Protein AF-A0A257NFG2-F1 (afdb_monomer_lite)

Radius of gyration: 17.63 Å; chains: 1; bounding box: 38×47×47 Å

Sequence (134 aa):
TTEEIYYKSTVRVNNTDVNILETRLPGTQVIVWLVDYPEFFDFPGNPYVDEQGNAWANTAERFALFCRIAVEVAMNRSYLEWTPDIIHCNDWQSGLVPALLSLEASRPATVFTIHNMAYQGIFPPDLCTGNTNS

Secondary structure (DSSP, 8-state):
-----EEEEEEEETTEEEEEEEEE-TTS--EEEEEE-HHHH-SSB-SSBBTTSPBPTTHHHHHHHHHHHHHHHHTT-SSS----SEEEEETGGGTHHHHHHTTSSS--EEEEE-S-TT------GGGTS-----

Foldseek 3Di:
DPWDKAWDFWDADPNDTWTWIWTADPPDRDIDIDTDDCVQVVADDDLAAHPVRHGDPCNVVSLVVVLVVVLCVQVVVGVPPDHDLEDEAEAPSNVCNVVVQVPPPDGHHYHYDYPDPPCPVDDDCVVVDPDDDD

pLDDT: mean 84.9, std 15.77, range [42.88, 97.25]

Structure (mmCIF, N/CA/C/O backbone):
data_AF-A0A257NFG2-F1
#
_entry.id   AF-A0A257NFG2-F1
#
loop_
_atom_site.group_PDB
_atom_site.id
_atom_site.type_symbol
_atom_site.label_atom_id
_atom_site.label_alt_id
_atom_site.label_comp_id
_atom_site.label_asym_id
_atom_site.label_entity_id
_atom_site.label_seq_id
_atom_site.pdbx_PDB_ins_code
_atom_site.Cartn_x
_atom_site.Cartn_y
_atom_site.Cartn_z
_atom_site.occupancy
_atom_site.B_iso_or_equiv
_atom_site.auth_seq_id
_atom_site.auth_comp_id
_atom_site.auth_asym_id
_atom_site.auth_atom_id
_atom_site.pdbx_PDB_model_num
ATOM 1 N N . THR A 1 1 ? -3.016 24.397 3.404 1.00 46.78 1 THR A N 1
ATOM 2 C CA . THR A 1 1 ? -2.667 23.624 4.610 1.00 46.78 1 THR A CA 1
ATOM 3 C C . THR A 1 1 ? -1.578 22.688 4.175 1.00 46.78 1 THR A C 1
ATOM 5 O O . THR A 1 1 ? -1.803 21.984 3.203 1.00 46.78 1 THR A O 1
ATOM 8 N N . THR A 1 2 ? -0.383 22.784 4.744 1.00 50.16 2 THR A N 1
ATOM 9 C CA . THR A 1 2 ? 0.727 21.895 4.385 1.00 50.16 2 THR A CA 1
ATOM 10 C C . THR A 1 2 ? 0.279 20.454 4.633 1.00 50.16 2 THR A C 1
ATOM 12 O O . THR A 1 2 ? -0.280 20.174 5.692 1.00 50.16 2 THR A O 1
ATOM 15 N N . GLU A 1 3 ? 0.423 19.579 3.641 1.00 64.88 3 GLU A N 1
ATOM 16 C CA . GLU A 1 3 ? 0.133 18.153 3.788 1.00 64.88 3 GLU A CA 1
ATOM 17 C C . GLU A 1 3 ? 1.189 17.560 4.716 1.00 64.88 3 GLU A C 1
ATOM 19 O O . GLU A 1 3 ? 2.317 17.291 4.310 1.00 64.88 3 GLU A O 1
ATOM 24 N N . GLU A 1 4 ? 0.861 17.438 5.998 1.00 86.75 4 GLU A N 1
ATOM 25 C CA . GLU A 1 4 ? 1.719 16.718 6.926 1.00 86.75 4 GLU A CA 1
ATOM 26 C C . GLU A 1 4 ? 1.660 15.224 6.578 1.00 86.75 4 GLU A C 1
ATOM 28 O O . GLU A 1 4 ? 0.588 14.644 6.368 1.00 86.75 4 GLU A O 1
ATOM 33 N N . ILE A 1 5 ? 2.843 14.627 6.455 1.00 93.38 5 ILE A N 1
ATOM 34 C CA . ILE A 1 5 ? 3.034 13.193 6.263 1.00 93.38 5 ILE A CA 1
ATOM 35 C C . ILE A 1 5 ? 3.504 12.638 7.603 1.00 93.38 5 ILE A C 1
ATOM 37 O O . ILE A 1 5 ? 4.502 13.104 8.156 1.00 93.38 5 ILE A O 1
ATOM 41 N N . TYR A 1 6 ? 2.792 11.643 8.121 1.00 95.12 6 TYR A N 1
ATOM 42 C CA . TYR A 1 6 ? 3.079 11.040 9.417 1.00 95.12 6 TYR A CA 1
ATOM 43 C C . TYR A 1 6 ? 3.520 9.596 9.245 1.00 95.12 6 TYR A C 1
ATOM 45 O O . TYR A 1 6 ? 2.861 8.818 8.563 1.00 95.12 6 TYR A O 1
ATOM 53 N N . TYR A 1 7 ? 4.595 9.204 9.916 1.00 96.31 7 TYR A N 1
ATOM 54 C CA . TYR A 1 7 ? 4.931 7.791 10.058 1.00 96.31 7 TYR A CA 1
ATOM 55 C C . TYR A 1 7 ? 3.856 7.061 10.880 1.00 96.31 7 TYR A C 1
ATOM 57 O O . TYR A 1 7 ? 3.416 7.570 11.914 1.00 96.31 7 TYR A O 1
ATOM 65 N N . LYS A 1 8 ? 3.453 5.862 10.441 1.00 96.12 8 LYS A N 1
ATOM 66 C CA . LYS A 1 8 ? 2.475 5.018 11.149 1.00 96.12 8 LYS A CA 1
ATOM 67 C C . LYS A 1 8 ? 3.083 3.741 11.697 1.00 96.12 8 LYS A C 1
ATOM 69 O O . LYS A 1 8 ? 2.866 3.411 12.859 1.00 96.12 8 LYS A O 1
ATOM 74 N N . SER A 1 9 ? 3.808 3.012 10.860 1.00 96.88 9 SER A N 1
ATOM 75 C CA . SER A 1 9 ? 4.279 1.667 11.181 1.00 96.88 9 SER A CA 1
ATOM 76 C C . SER A 1 9 ? 5.352 1.212 10.201 1.00 96.88 9 SER A C 1
ATOM 78 O O . SER A 1 9 ? 5.447 1.732 9.091 1.00 96.88 9 SER A O 1
ATOM 80 N N . THR A 1 10 ? 6.065 0.152 10.566 1.00 96.75 10 THR A N 1
ATOM 81 C CA . THR A 1 10 ? 6.932 -0.603 9.660 1.00 96.75 10 THR A CA 1
ATOM 82 C C . THR A 1 10 ? 6.369 -2.011 9.502 1.00 96.75 10 THR A C 1
ATOM 84 O O . THR A 1 10 ? 6.003 -2.661 10.483 1.00 96.75 10 THR A O 1
ATOM 87 N N . VAL A 1 11 ? 6.296 -2.482 8.260 1.00 95.31 11 VAL A N 1
ATOM 88 C CA . VAL A 1 11 ? 5.853 -3.828 7.891 1.00 95.31 11 VAL A CA 1
ATOM 89 C C . VAL A 1 11 ? 7.033 -4.573 7.292 1.00 95.31 11 VAL A C 1
ATOM 91 O O . VAL A 1 11 ? 7.704 -4.059 6.399 1.00 95.31 11 VAL A O 1
ATOM 94 N N . ARG A 1 12 ? 7.280 -5.796 7.765 1.00 93.25 12 ARG A N 1
ATOM 95 C CA . ARG A 1 12 ? 8.356 -6.640 7.243 1.00 93.25 12 ARG A CA 1
ATOM 96 C C . ARG A 1 12 ? 7.812 -7.630 6.220 1.00 93.25 12 ARG A C 1
ATOM 98 O O . ARG A 1 12 ? 7.003 -8.487 6.565 1.00 93.25 12 ARG A O 1
ATOM 105 N N . VAL A 1 13 ? 8.297 -7.560 4.983 1.00 89.31 13 VAL A N 1
ATOM 106 C CA . VAL A 1 13 ? 7.933 -8.471 3.884 1.00 89.31 13 VAL A CA 1
ATOM 107 C C . VAL A 1 13 ? 9.204 -9.039 3.268 1.00 89.31 13 VAL A C 1
ATOM 109 O O . VAL A 1 13 ? 10.083 -8.285 2.877 1.00 89.31 13 VAL A O 1
ATOM 112 N N . ASN A 1 14 ? 9.314 -10.368 3.163 1.00 82.56 14 ASN A N 1
ATOM 113 C CA . ASN A 1 14 ? 10.459 -11.056 2.538 1.00 82.56 14 ASN A CA 1
ATOM 114 C C . ASN A 1 14 ? 11.836 -10.560 3.019 1.00 82.56 14 ASN A C 1
ATOM 116 O O . ASN A 1 14 ? 12.779 -10.466 2.242 1.00 82.56 14 ASN A O 1
ATOM 120 N N . ASN A 1 15 ? 11.945 -10.288 4.323 1.00 85.31 15 ASN A N 1
ATOM 121 C CA . ASN A 1 15 ? 13.143 -9.769 4.988 1.00 85.31 15 ASN A CA 1
ATOM 122 C C . ASN A 1 15 ? 13.484 -8.290 4.714 1.00 85.31 15 ASN A C 1
ATOM 124 O O . ASN A 1 15 ? 14.527 -7.825 5.168 1.00 85.31 15 ASN A O 1
ATOM 128 N N . THR A 1 16 ? 12.586 -7.561 4.057 1.00 88.94 16 THR A N 1
ATOM 129 C CA . THR A 1 16 ? 12.652 -6.115 3.841 1.00 88.94 16 THR A CA 1
ATOM 130 C C . THR A 1 16 ? 11.707 -5.401 4.798 1.00 88.94 16 THR A C 1
ATOM 132 O O . THR A 1 16 ? 10.545 -5.789 4.920 1.00 88.94 16 THR A O 1
ATOM 135 N N . ASP A 1 17 ? 12.195 -4.353 5.456 1.00 94.69 17 ASP A N 1
ATOM 136 C CA . ASP A 1 17 ? 11.375 -3.458 6.270 1.00 94.69 17 ASP A CA 1
ATOM 137 C C . ASP A 1 17 ? 10.864 -2.304 5.399 1.00 94.69 17 ASP A C 1
ATOM 139 O O . ASP A 1 17 ? 11.644 -1.613 4.745 1.00 94.69 17 ASP A O 1
ATOM 143 N N . VAL A 1 18 ? 9.547 -2.115 5.377 1.00 96.12 18 VAL A N 1
ATOM 144 C CA . VAL A 1 18 ? 8.871 -1.090 4.578 1.00 96.12 18 VAL A CA 1
ATOM 145 C C . VAL A 1 18 ? 8.034 -0.217 5.495 1.00 96.12 18 VAL A C 1
ATOM 147 O O . VAL A 1 18 ? 7.234 -0.721 6.286 1.00 96.12 18 VAL A O 1
ATOM 150 N N . ASN A 1 19 ? 8.199 1.095 5.390 1.00 96.69 19 ASN A N 1
ATOM 151 C CA . ASN A 1 19 ? 7.436 2.033 6.194 1.00 96.69 19 ASN A CA 1
ATOM 152 C C . ASN A 1 19 ? 6.067 2.286 5.565 1.00 96.69 19 ASN A C 1
ATOM 154 O O . ASN A 1 19 ? 5.908 2.325 4.344 1.00 96.69 19 ASN A O 1
ATOM 158 N N . ILE A 1 20 ? 5.075 2.504 6.421 1.00 97.12 20 ILE A N 1
ATOM 159 C CA . ILE A 1 20 ? 3.786 3.057 6.031 1.00 97.12 20 ILE A CA 1
ATOM 160 C C . ILE A 1 20 ? 3.694 4.461 6.596 1.00 97.12 20 ILE A C 1
ATOM 162 O O . ILE A 1 20 ? 3.790 4.672 7.811 1.00 97.12 20 ILE A O 1
ATOM 166 N N . LEU A 1 21 ? 3.499 5.416 5.696 1.00 96.56 21 LEU A N 1
ATOM 167 C CA . LEU A 1 21 ? 3.230 6.804 6.036 1.00 96.56 21 LEU A CA 1
ATOM 168 C C . LEU A 1 21 ? 1.756 7.111 5.780 1.00 96.56 21 LEU A C 1
ATOM 170 O O . LEU A 1 21 ? 1.107 6.467 4.963 1.00 96.56 21 LEU A O 1
ATOM 174 N N . GLU A 1 22 ? 1.219 8.106 6.465 1.00 96.06 22 GLU A N 1
ATOM 175 C CA . GLU A 1 22 ? -0.162 8.549 6.344 1.00 96.06 22 GLU A CA 1
ATOM 176 C C . GLU A 1 22 ? -0.210 10.027 6.006 1.00 96.06 22 GLU A C 1
ATOM 178 O O . GLU A 1 22 ? 0.493 10.844 6.598 1.00 96.06 22 GLU A O 1
ATOM 183 N N . THR A 1 23 ? -1.088 10.371 5.076 1.00 95.75 23 THR A N 1
ATOM 184 C CA . THR A 1 23 ? -1.467 11.749 4.797 1.00 95.75 23 THR A CA 1
ATOM 185 C C . THR A 1 23 ? -2.951 11.821 4.441 1.00 95.75 23 THR A C 1
ATOM 187 O O . THR A 1 23 ? -3.685 10.831 4.530 1.00 95.75 23 THR A O 1
ATOM 190 N N . ARG A 1 24 ? -3.430 13.008 4.071 1.00 95.25 24 ARG A N 1
ATOM 191 C CA . ARG A 1 24 ? -4.811 13.235 3.644 1.00 95.25 24 ARG A CA 1
ATOM 192 C C . ARG A 1 24 ? -4.830 13.807 2.243 1.00 95.25 24 ARG A C 1
ATOM 194 O O . ARG A 1 24 ? -4.118 14.763 1.958 1.00 95.25 24 ARG A O 1
ATOM 201 N N . LEU A 1 25 ? -5.705 13.266 1.399 1.00 92.88 25 LEU A N 1
ATOM 202 C CA . LEU A 1 25 ? -5.906 13.812 0.063 1.00 92.88 25 LEU A CA 1
ATOM 203 C C . LEU A 1 25 ? -6.438 15.259 0.175 1.00 92.88 25 LEU A C 1
ATOM 205 O O . LEU A 1 25 ? -7.455 15.474 0.853 1.00 92.88 25 LEU A O 1
ATOM 209 N N . PRO A 1 26 ? -5.806 16.247 -0.486 1.00 91.00 26 PRO A N 1
ATOM 210 C CA . PRO A 1 26 ? -6.116 17.663 -0.300 1.00 91.00 26 PRO A CA 1
ATOM 211 C C . PRO A 1 26 ? -7.579 18.012 -0.528 1.00 91.00 26 PRO A C 1
ATOM 213 O O . PRO A 1 26 ? -8.194 17.600 -1.507 1.00 91.00 26 PRO A O 1
ATOM 216 N N . GLY A 1 27 ? -8.139 18.804 0.388 1.00 90.94 27 GLY A N 1
ATOM 217 C CA . GLY A 1 27 ? -9.540 19.221 0.320 1.00 90.94 27 GLY A CA 1
ATOM 218 C C . GLY A 1 27 ? -10.547 18.111 0.640 1.00 90.94 27 GLY A C 1
ATOM 219 O O . GLY A 1 27 ? -11.746 18.329 0.485 1.00 90.94 27 GLY A O 1
ATOM 220 N N . THR A 1 28 ? -10.094 16.943 1.107 1.00 93.62 28 THR A N 1
ATOM 221 C CA . THR A 1 28 ? -10.965 15.816 1.465 1.00 93.62 28 THR A CA 1
ATOM 222 C C . THR A 1 28 ? -10.630 15.254 2.851 1.00 93.62 28 THR A C 1
ATOM 224 O O . THR A 1 28 ? -9.635 15.617 3.476 1.00 93.62 28 THR A O 1
ATOM 227 N N . GLN A 1 29 ? -11.471 14.340 3.342 1.00 91.31 29 GLN A N 1
ATOM 228 C CA . GLN A 1 29 ? -11.196 13.562 4.556 1.00 91.31 29 GLN A CA 1
ATOM 229 C C . GLN A 1 29 ? -10.544 12.203 4.258 1.00 91.31 29 GLN A C 1
ATOM 231 O O . GLN A 1 29 ? -10.311 11.434 5.190 1.00 91.31 29 GLN A O 1
ATOM 236 N N . VAL A 1 30 ? -10.253 11.910 2.985 1.00 94.31 30 VAL A N 1
ATOM 237 C CA . VAL A 1 30 ? -9.712 10.619 2.553 1.00 94.31 30 VAL A CA 1
ATOM 238 C C . VAL A 1 30 ? -8.292 10.466 3.082 1.00 94.31 30 VAL A C 1
ATOM 240 O O . VAL A 1 30 ? -7.419 11.287 2.796 1.00 94.31 30 VAL A O 1
ATOM 243 N N . ILE A 1 31 ? -8.084 9.411 3.867 1.00 94.62 31 ILE A N 1
ATOM 244 C CA . ILE A 1 31 ? -6.769 9.003 4.352 1.00 94.62 31 ILE A CA 1
ATOM 245 C C . ILE A 1 31 ? -6.037 8.308 3.208 1.00 94.62 31 ILE A C 1
ATOM 247 O O . ILE A 1 31 ? -6.605 7.457 2.524 1.00 94.62 31 ILE A O 1
ATOM 251 N N . VAL A 1 32 ? -4.778 8.678 3.011 1.00 95.50 32 VAL A N 1
ATOM 252 C CA . VAL A 1 32 ? -3.883 8.060 2.040 1.00 95.50 32 VAL A CA 1
ATOM 253 C C . VAL A 1 32 ? -2.732 7.439 2.808 1.00 95.50 32 VAL A C 1
ATOM 255 O O . VAL A 1 32 ? -2.013 8.141 3.519 1.00 95.50 32 VAL A O 1
ATOM 258 N N . TRP A 1 33 ? -2.553 6.132 2.644 1.00 96.38 33 TRP A N 1
ATOM 259 C CA . TRP A 1 33 ? -1.358 5.450 3.116 1.00 96.38 33 TRP A CA 1
ATOM 260 C C . TRP A 1 33 ? -0.351 5.308 1.987 1.00 96.38 33 TRP A C 1
ATOM 262 O O . TRP A 1 33 ? -0.683 4.865 0.887 1.00 96.38 33 TRP A O 1
ATOM 272 N N . LEU A 1 34 ? 0.879 5.710 2.274 1.00 95.44 34 LEU A N 1
ATOM 273 C CA . LEU A 1 34 ? 2.002 5.692 1.355 1.00 95.44 34 LEU A CA 1
ATOM 274 C C . LEU A 1 34 ? 2.929 4.546 1.749 1.00 95.44 34 LEU A C 1
ATOM 276 O O . LEU A 1 34 ? 3.252 4.379 2.925 1.00 95.44 34 LEU A O 1
ATOM 280 N N . VAL A 1 35 ? 3.354 3.774 0.753 1.00 95.06 35 VAL A N 1
ATOM 281 C CA . VAL A 1 35 ? 4.379 2.740 0.912 1.00 95.06 35 VAL A CA 1
ATOM 282 C C . VAL A 1 35 ? 5.735 3.410 0.732 1.00 95.06 35 VAL A C 1
ATOM 284 O O . VAL A 1 35 ? 6.083 3.805 -0.379 1.00 95.06 35 VAL A O 1
ATOM 287 N N . ASP A 1 36 ? 6.475 3.561 1.825 1.00 94.62 36 ASP A N 1
ATOM 288 C CA . ASP A 1 36 ? 7.790 4.193 1.845 1.00 94.62 36 ASP A CA 1
ATOM 289 C C . ASP A 1 36 ? 8.890 3.127 1.905 1.00 94.62 36 ASP A C 1
ATOM 291 O O . ASP A 1 36 ? 9.092 2.442 2.911 1.00 94.62 36 ASP A O 1
ATOM 295 N N . TYR A 1 37 ? 9.574 2.968 0.773 1.00 93.25 37 TYR A N 1
ATOM 296 C CA . TYR A 1 37 ? 10.745 2.111 0.625 1.00 93.25 37 TYR A CA 1
ATOM 297 C C . TYR A 1 37 ? 11.732 2.774 -0.351 1.00 93.25 37 TYR A C 1
ATOM 299 O O . TYR A 1 37 ? 11.639 2.559 -1.567 1.00 93.25 37 TYR A O 1
ATOM 307 N N . PRO A 1 38 ? 12.655 3.614 0.156 1.00 87.69 38 PRO A N 1
ATOM 308 C CA . PRO A 1 38 ? 13.533 4.441 -0.671 1.00 87.69 38 PRO A CA 1
ATOM 309 C C . PRO A 1 38 ? 14.347 3.653 -1.698 1.00 87.69 38 PRO A C 1
ATOM 311 O O . PRO A 1 38 ? 14.477 4.088 -2.836 1.00 87.69 38 PRO A O 1
ATOM 314 N N . GLU A 1 39 ? 14.794 2.441 -1.356 1.00 85.69 39 GLU A N 1
ATOM 315 C CA . GLU A 1 39 ? 15.551 1.573 -2.270 1.00 85.69 39 GLU A CA 1
ATOM 316 C C . GLU A 1 39 ? 14.820 1.269 -3.576 1.00 85.69 39 GLU A C 1
ATOM 318 O O . GLU A 1 39 ? 15.471 0.939 -4.562 1.00 85.69 39 GLU A O 1
ATOM 323 N N . PHE A 1 40 ? 13.486 1.358 -3.594 1.00 82.06 40 PHE A N 1
ATOM 324 C CA . PHE A 1 40 ? 12.677 1.200 -4.797 1.00 82.06 40 PHE A CA 1
ATOM 325 C C . PHE A 1 40 ? 12.039 2.498 -5.265 1.00 82.06 40 PHE A C 1
ATOM 327 O O . PHE A 1 40 ? 11.708 2.576 -6.443 1.00 82.06 40 PHE A O 1
ATOM 334 N N . PHE A 1 41 ? 11.798 3.488 -4.409 1.00 81.62 41 PHE A N 1
ATOM 335 C CA . PHE A 1 41 ? 10.972 4.649 -4.761 1.00 81.62 41 PHE A CA 1
ATOM 336 C C . PHE A 1 41 ? 11.705 5.997 -4.728 1.00 81.62 41 PHE A C 1
ATOM 338 O O . PHE A 1 41 ? 11.165 6.955 -5.273 1.00 81.62 41 PHE A O 1
ATOM 345 N N . ASP A 1 42 ? 12.932 6.065 -4.206 1.00 83.69 42 ASP A N 1
ATOM 346 C CA . ASP A 1 42 ? 13.745 7.290 -4.124 1.00 83.69 42 ASP A CA 1
ATOM 347 C C . ASP A 1 42 ? 14.754 7.385 -5.282 1.00 83.69 42 ASP A C 1
ATOM 349 O O . ASP A 1 42 ? 15.963 7.525 -5.099 1.00 83.69 42 ASP A O 1
ATOM 353 N N . PHE A 1 43 ? 14.247 7.255 -6.512 1.00 80.88 43 PHE A N 1
ATOM 354 C CA . PHE A 1 43 ? 15.034 7.455 -7.729 1.00 80.88 43 PHE A CA 1
ATOM 355 C C . PHE A 1 43 ? 14.462 8.595 -8.565 1.00 80.88 43 PHE A C 1
ATOM 357 O O . PHE A 1 43 ? 13.239 8.745 -8.647 1.00 80.88 43 PHE A O 1
ATOM 364 N N . PRO A 1 44 ? 15.325 9.369 -9.243 1.00 76.56 44 PRO A N 1
ATOM 365 C CA . PRO A 1 44 ? 14.867 10.417 -10.135 1.00 76.56 44 PRO A CA 1
ATOM 366 C C . PRO A 1 44 ? 14.165 9.809 -11.362 1.00 76.56 44 PRO A C 1
ATOM 368 O O . PRO A 1 44 ? 14.607 8.806 -11.926 1.00 76.56 44 PRO A O 1
ATOM 371 N N . GLY A 1 45 ? 13.040 10.402 -11.762 1.00 80.56 45 GLY A N 1
ATOM 372 C CA . GLY A 1 45 ? 12.150 9.874 -12.798 1.00 80.56 45 GLY A CA 1
ATOM 373 C C . GLY A 1 45 ? 10.701 9.802 -12.319 1.00 80.56 45 GLY A C 1
ATOM 374 O O . GLY A 1 45 ? 10.286 10.542 -11.428 1.00 80.56 45 GLY A O 1
ATOM 375 N N . ASN A 1 46 ? 9.909 8.919 -12.926 1.00 82.50 46 ASN A N 1
ATOM 376 C CA . ASN A 1 46 ? 8.534 8.649 -12.506 1.00 82.50 46 ASN A CA 1
ATOM 377 C C . ASN A 1 46 ? 8.356 7.159 -12.142 1.00 82.50 46 ASN A C 1
ATOM 379 O O . ASN A 1 46 ? 9.275 6.358 -12.334 1.00 82.50 46 ASN A O 1
ATOM 383 N N . PRO A 1 47 ? 7.187 6.737 -11.624 1.00 80.31 47 PRO A N 1
ATOM 384 C CA . PRO A 1 47 ? 6.974 5.347 -11.209 1.00 80.31 47 PRO A CA 1
ATOM 385 C C . PRO A 1 47 ? 7.207 4.285 -12.299 1.00 80.31 47 PRO A C 1
ATOM 387 O O . PRO A 1 47 ? 7.394 3.116 -11.973 1.00 80.31 47 PRO A O 1
ATOM 390 N N . TYR A 1 48 ? 7.206 4.670 -13.578 1.00 79.81 48 TYR A N 1
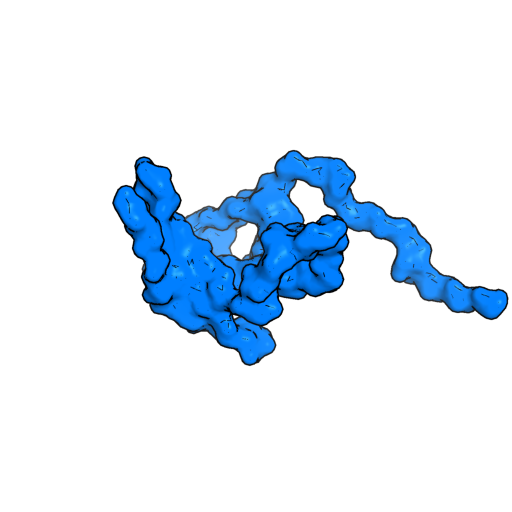ATOM 391 C CA . TYR A 1 48 ? 7.287 3.766 -14.727 1.00 79.81 48 TYR A CA 1
ATOM 392 C C . TYR A 1 48 ? 8.611 3.849 -15.486 1.00 79.81 48 TYR A C 1
ATOM 394 O O . TYR A 1 48 ? 9.072 2.826 -15.991 1.00 79.81 48 TYR A O 1
ATOM 402 N N . VAL A 1 49 ? 9.220 5.034 -15.563 1.00 82.62 49 VAL A N 1
ATOM 403 C CA . VAL A 1 49 ? 10.455 5.259 -16.324 1.00 82.62 49 VAL A CA 1
ATOM 404 C C . VAL A 1 49 ? 11.452 6.143 -15.579 1.00 82.62 49 VAL A C 1
ATOM 406 O O . VAL A 1 49 ? 11.060 6.978 -14.759 1.00 82.62 49 VAL A O 1
ATOM 409 N N . ASP A 1 50 ? 12.733 5.955 -15.886 1.00 84.38 50 ASP A N 1
ATOM 410 C CA . ASP A 1 50 ? 13.826 6.820 -15.441 1.00 84.38 50 ASP A CA 1
ATOM 411 C C . ASP A 1 50 ? 13.773 8.210 -16.110 1.00 84.38 50 ASP A C 1
ATOM 413 O O . ASP A 1 50 ? 12.917 8.496 -16.953 1.00 84.38 50 ASP A O 1
ATOM 417 N N . GLU A 1 51 ? 14.695 9.102 -15.742 1.00 87.19 51 GLU A N 1
ATOM 418 C CA . GLU A 1 51 ? 14.793 10.442 -16.344 1.00 87.19 51 GLU A CA 1
ATOM 419 C C . GLU A 1 51 ? 15.073 10.433 -17.855 1.00 87.19 51 GLU A C 1
ATOM 421 O O . GLU A 1 51 ? 14.817 11.426 -18.535 1.00 87.19 51 GLU A O 1
ATOM 426 N N . GLN A 1 52 ? 15.604 9.333 -18.390 1.00 84.44 52 GLN A N 1
ATOM 427 C CA . GLN A 1 52 ? 15.874 9.160 -19.816 1.00 84.44 52 GLN A CA 1
ATOM 428 C C . GLN A 1 52 ? 14.697 8.510 -20.566 1.00 84.44 52 GLN A C 1
ATOM 430 O O . GLN A 1 52 ? 14.753 8.372 -21.788 1.00 84.44 52 GLN A O 1
ATOM 435 N N . GLY A 1 53 ? 13.616 8.154 -19.865 1.00 82.19 53 GLY A N 1
ATOM 436 C CA . GLY A 1 53 ? 12.430 7.519 -20.431 1.00 82.19 53 GLY A CA 1
ATOM 437 C C . GLY A 1 53 ? 12.528 5.997 -20.571 1.00 82.19 53 GLY A C 1
ATOM 438 O O . GLY A 1 53 ? 11.637 5.398 -21.176 1.00 82.19 53 GLY A O 1
ATOM 439 N N . ASN A 1 54 ? 13.561 5.351 -20.020 1.00 81.81 54 ASN A N 1
ATOM 440 C CA . ASN A 1 54 ? 13.670 3.893 -20.034 1.00 81.81 54 ASN A CA 1
ATOM 441 C C . ASN A 1 54 ? 12.834 3.280 -18.913 1.00 81.81 54 ASN A C 1
ATOM 443 O O . ASN A 1 54 ? 12.807 3.781 -17.790 1.00 81.81 54 ASN A O 1
ATOM 447 N N . ALA A 1 55 ? 12.182 2.154 -19.202 1.00 79.69 55 ALA A N 1
ATOM 448 C CA . ALA A 1 55 ? 11.461 1.398 -18.187 1.00 79.69 55 ALA A CA 1
ATOM 449 C C . ALA A 1 55 ? 12.420 0.866 -17.115 1.00 79.69 55 ALA A C 1
ATOM 451 O O . ALA A 1 55 ? 13.493 0.345 -17.426 1.00 79.69 55 ALA A O 1
ATOM 452 N N . TRP A 1 56 ? 12.002 0.932 -15.851 1.00 80.44 56 TRP A N 1
ATOM 453 C CA . TRP A 1 56 ? 12.779 0.347 -14.763 1.00 80.44 56 TRP A CA 1
ATOM 454 C C . TRP A 1 56 ? 12.885 -1.174 -14.930 1.00 80.44 56 TRP A C 1
ATOM 456 O O . TRP A 1 56 ? 11.867 -1.867 -15.025 1.00 80.44 56 TRP A O 1
ATOM 466 N N . ALA A 1 57 ? 14.102 -1.719 -14.896 1.00 77.88 57 ALA A N 1
ATOM 467 C CA . ALA A 1 57 ? 14.330 -3.163 -15.013 1.00 77.88 57 ALA A CA 1
ATOM 468 C C . ALA A 1 57 ? 13.647 -3.966 -13.886 1.00 77.88 57 ALA A C 1
ATOM 470 O O . ALA A 1 57 ? 13.214 -5.095 -14.094 1.00 77.88 57 ALA A O 1
ATOM 471 N N . ASN A 1 58 ? 13.490 -3.356 -12.708 1.00 81.69 58 ASN A N 1
ATOM 472 C CA . ASN A 1 58 ? 12.870 -3.941 -11.519 1.00 81.69 58 ASN A CA 1
ATOM 473 C C . ASN A 1 58 ? 11.391 -3.547 -11.336 1.00 81.69 58 ASN A C 1
ATOM 475 O O . ASN A 1 58 ? 10.839 -3.726 -10.253 1.00 81.69 58 ASN A O 1
ATOM 479 N N . THR A 1 59 ? 10.719 -3.031 -12.375 1.00 83.62 59 THR A N 1
ATOM 480 C CA . THR A 1 59 ? 9.290 -2.653 -12.328 1.00 83.62 59 THR A CA 1
ATOM 481 C C . THR A 1 59 ? 8.418 -3.743 -11.691 1.00 83.62 59 THR A C 1
ATOM 483 O O . THR A 1 59 ? 7.606 -3.458 -10.811 1.00 83.62 59 THR A O 1
ATOM 486 N N . ALA A 1 60 ? 8.615 -5.004 -12.088 1.00 85.44 60 ALA A N 1
ATOM 487 C CA . ALA A 1 60 ? 7.848 -6.129 -11.558 1.00 85.44 60 ALA A CA 1
ATOM 488 C C . ALA A 1 60 ? 8.044 -6.320 -10.042 1.00 85.44 60 ALA A C 1
ATOM 490 O O . ALA A 1 60 ? 7.073 -6.538 -9.321 1.00 85.44 60 ALA A O 1
ATOM 491 N N . GLU A 1 61 ? 9.276 -6.192 -9.547 1.00 88.69 61 GLU A N 1
ATOM 492 C CA . GLU A 1 61 ? 9.606 -6.343 -8.125 1.00 88.69 61 GLU A CA 1
ATOM 493 C C . GLU A 1 61 ? 9.012 -5.206 -7.286 1.00 88.69 61 GLU A C 1
ATOM 495 O O . GLU A 1 61 ? 8.436 -5.458 -6.226 1.00 88.69 61 GLU A O 1
ATOM 500 N N . ARG A 1 62 ? 9.064 -3.967 -7.796 1.00 90.25 62 ARG A N 1
ATOM 501 C CA . ARG A 1 62 ? 8.491 -2.781 -7.137 1.00 90.25 62 ARG A CA 1
ATOM 502 C C . ARG A 1 62 ? 6.989 -2.938 -6.915 1.00 90.25 62 ARG A C 1
ATOM 504 O O . ARG A 1 62 ? 6.501 -2.760 -5.798 1.00 90.25 62 ARG A O 1
ATOM 511 N N . PHE A 1 63 ? 6.256 -3.322 -7.962 1.00 91.25 63 PHE A N 1
ATOM 512 C CA . PHE A 1 63 ? 4.808 -3.515 -7.864 1.00 91.25 63 PHE A CA 1
ATOM 513 C C . PHE A 1 63 ? 4.426 -4.803 -7.126 1.00 91.25 63 PHE A C 1
ATOM 515 O O . PHE A 1 63 ? 3.394 -4.831 -6.456 1.00 91.25 63 PHE A O 1
ATOM 522 N N . ALA A 1 64 ? 5.268 -5.842 -7.149 1.00 92.62 64 ALA A N 1
ATOM 523 C CA . ALA A 1 64 ? 5.075 -7.018 -6.305 1.00 92.62 64 ALA A CA 1
ATOM 524 C C . ALA A 1 64 ? 5.198 -6.671 -4.813 1.00 92.62 64 ALA A C 1
ATOM 526 O O . ALA A 1 64 ? 4.344 -7.091 -4.028 1.00 92.62 64 ALA A O 1
ATOM 527 N N . LEU A 1 65 ? 6.203 -5.875 -4.423 1.00 94.06 65 LEU A N 1
ATOM 528 C CA . LEU A 1 65 ? 6.348 -5.379 -3.052 1.00 94.06 65 LEU A CA 1
ATOM 529 C C . LEU A 1 65 ? 5.140 -4.529 -2.649 1.00 94.06 65 LEU A C 1
ATOM 531 O O . LEU A 1 65 ? 4.535 -4.783 -1.611 1.00 94.06 65 LEU A O 1
ATOM 535 N N . PHE A 1 66 ? 4.733 -3.584 -3.499 1.00 94.94 66 PHE A N 1
ATOM 536 C CA . PHE A 1 66 ? 3.541 -2.767 -3.269 1.00 94.94 66 PHE A CA 1
ATOM 537 C C . PHE A 1 66 ? 2.287 -3.625 -3.037 1.00 94.94 66 PHE A C 1
ATOM 539 O O . PHE A 1 66 ? 1.578 -3.437 -2.049 1.00 94.94 66 PHE A O 1
ATOM 546 N N . CYS A 1 67 ? 2.042 -4.620 -3.897 1.00 96.25 67 CYS A N 1
ATOM 547 C CA . CYS A 1 67 ? 0.906 -5.528 -3.749 1.00 96.25 67 CYS A CA 1
ATOM 548 C C . CYS A 1 67 ? 0.974 -6.335 -2.448 1.00 96.25 67 CYS A C 1
ATOM 550 O O . CYS A 1 67 ? -0.054 -6.542 -1.808 1.00 96.25 67 CYS A O 1
ATOM 552 N N . ARG A 1 68 ? 2.165 -6.783 -2.032 1.00 96.25 68 ARG A N 1
ATOM 553 C CA . ARG A 1 68 ? 2.350 -7.487 -0.754 1.00 96.25 68 ARG A CA 1
ATOM 554 C C . ARG A 1 68 ? 2.012 -6.588 0.429 1.00 96.25 68 ARG A C 1
ATOM 556 O O . ARG A 1 68 ? 1.253 -7.007 1.292 1.00 96.25 68 ARG A O 1
ATOM 563 N N . ILE A 1 69 ? 2.499 -5.350 0.436 1.00 96.62 69 ILE A N 1
ATOM 564 C CA . ILE A 1 69 ? 2.188 -4.388 1.500 1.00 96.62 69 ILE A CA 1
ATOM 565 C C . ILE A 1 69 ? 0.688 -4.085 1.545 1.00 96.62 69 ILE A C 1
ATOM 567 O O . ILE A 1 69 ? 0.107 -4.078 2.626 1.00 96.62 69 ILE A O 1
ATOM 571 N N . ALA A 1 70 ? 0.031 -3.923 0.393 1.00 96.62 70 ALA A N 1
ATOM 572 C CA . ALA A 1 70 ? -1.419 -3.732 0.337 1.00 96.62 70 ALA A CA 1
ATOM 573 C C . ALA A 1 70 ? -2.196 -4.906 0.966 1.00 96.62 70 ALA A C 1
ATOM 575 O O . ALA A 1 70 ? -3.204 -4.685 1.636 1.00 96.62 70 ALA A O 1
ATOM 576 N N . VAL A 1 71 ? -1.716 -6.143 0.796 1.00 96.62 71 VAL A N 1
ATOM 577 C CA . VAL A 1 71 ? -2.286 -7.331 1.454 1.00 96.62 71 VAL A CA 1
ATOM 578 C C . VAL A 1 71 ? -2.064 -7.291 2.962 1.00 96.62 71 VAL A C 1
ATOM 580 O O . VAL A 1 71 ? -3.017 -7.501 3.706 1.00 96.62 71 VAL A O 1
ATOM 583 N N . GLU A 1 72 ? -0.853 -6.980 3.428 1.00 96.56 72 GLU A N 1
ATOM 584 C CA . GLU A 1 72 ? -0.575 -6.875 4.867 1.00 96.56 72 GLU A CA 1
ATOM 585 C C . GLU A 1 72 ? -1.447 -5.801 5.535 1.00 96.56 72 GLU A C 1
ATOM 587 O O . GLU A 1 72 ? -2.006 -6.034 6.606 1.00 96.56 72 GLU A O 1
ATOM 592 N N . VAL A 1 73 ? -1.648 -4.658 4.873 1.00 96.25 73 VAL A N 1
ATOM 593 C CA . VAL A 1 73 ? -2.577 -3.612 5.329 1.00 96.25 73 VAL A CA 1
ATOM 594 C C . VAL A 1 73 ? -4.008 -4.131 5.385 1.00 96.25 73 VAL A C 1
ATOM 596 O O . VAL A 1 73 ? -4.677 -4.010 6.409 1.00 96.25 73 VAL A O 1
ATOM 599 N N . ALA A 1 74 ? -4.483 -4.747 4.304 1.00 95.88 74 ALA A N 1
ATOM 600 C CA . ALA A 1 74 ? -5.850 -5.242 4.224 1.00 95.88 74 ALA A CA 1
ATOM 601 C C . ALA A 1 74 ? -6.165 -6.357 5.227 1.00 95.88 74 ALA A C 1
ATOM 603 O O . ALA A 1 74 ? -7.300 -6.485 5.674 1.00 95.88 74 ALA A O 1
ATOM 604 N N . MET A 1 75 ? -5.167 -7.158 5.583 1.00 96.12 75 MET A N 1
ATOM 605 C CA . MET A 1 75 ? -5.293 -8.229 6.567 1.00 96.12 75 MET A CA 1
ATOM 606 C C . MET A 1 75 ? -5.065 -7.736 8.005 1.00 96.12 75 MET A C 1
ATOM 608 O O . MET A 1 75 ? -4.987 -8.558 8.918 1.00 96.12 75 MET A O 1
ATOM 612 N N . ASN A 1 76 ? -4.951 -6.415 8.214 1.00 94.62 76 ASN A N 1
ATOM 613 C CA . ASN A 1 76 ? -4.643 -5.774 9.496 1.00 94.62 76 ASN A CA 1
ATOM 614 C C . ASN A 1 76 ? -3.345 -6.293 10.145 1.00 94.62 76 ASN A C 1
ATOM 616 O O . ASN A 1 76 ? -3.233 -6.432 11.362 1.00 94.62 76 ASN A O 1
ATOM 620 N N . ARG A 1 77 ? -2.344 -6.598 9.319 1.00 94.69 77 ARG A N 1
ATOM 621 C CA . ARG A 1 77 ? -1.001 -7.048 9.725 1.00 94.69 77 ARG A CA 1
ATOM 622 C C . ARG A 1 77 ? 0.022 -5.912 9.703 1.00 94.69 77 ARG A C 1
ATOM 624 O O . ARG A 1 77 ? 1.209 -6.132 9.912 1.00 94.69 77 ARG A O 1
ATOM 631 N N . SER A 1 78 ? -0.447 -4.687 9.477 1.00 92.31 78 SER A N 1
ATOM 632 C CA . SER A 1 78 ? 0.369 -3.479 9.412 1.00 92.31 78 SER A CA 1
ATOM 633 C C . SER A 1 78 ? 0.233 -2.564 10.632 1.00 92.31 78 SER A C 1
ATOM 635 O O . SER A 1 78 ? 0.633 -1.411 10.559 1.00 92.31 78 SER A O 1
ATOM 637 N N . TYR A 1 79 ? -0.346 -3.037 11.741 1.00 90.44 79 TYR A N 1
ATOM 638 C CA . TYR A 1 79 ? -0.517 -2.259 12.984 1.00 90.44 79 TYR A CA 1
ATOM 639 C C . TYR A 1 79 ? -1.347 -0.969 12.839 1.00 90.44 79 TYR A C 1
ATOM 641 O O . TYR A 1 79 ? -1.228 -0.056 13.651 1.00 90.44 79 TYR A O 1
ATOM 649 N N . LEU A 1 80 ? -2.201 -0.890 11.814 1.00 92.12 80 LEU A N 1
ATOM 650 C CA . LEU A 1 80 ? -3.092 0.254 11.588 1.00 92.12 80 LEU A CA 1
ATOM 651 C C . LEU A 1 80 ? -4.448 0.115 12.295 1.00 92.12 80 LEU A C 1
ATOM 653 O O . LEU A 1 80 ? -5.239 1.053 12.253 1.00 92.12 80 LEU A O 1
ATOM 657 N N . GLU A 1 81 ? -4.719 -1.039 12.914 1.00 92.62 81 GLU A N 1
ATOM 658 C CA . GLU A 1 81 ? -6.000 -1.367 13.562 1.00 92.62 81 GLU A CA 1
ATOM 659 C C . GLU A 1 81 ? -7.206 -1.143 12.637 1.00 92.62 81 GLU A C 1
ATOM 661 O O . GLU A 1 81 ? -8.278 -0.700 13.049 1.00 92.62 81 GLU A O 1
ATOM 666 N N . TRP A 1 82 ? -7.024 -1.452 11.354 1.00 93.94 82 TRP A N 1
ATOM 667 C CA . TRP A 1 82 ? -8.006 -1.199 10.311 1.00 93.94 82 TRP A CA 1
ATOM 668 C C . TRP A 1 82 ? -8.121 -2.397 9.377 1.00 93.94 82 TRP A C 1
ATOM 670 O O . TRP A 1 82 ? -7.139 -3.064 9.059 1.00 93.94 82 TRP A O 1
ATOM 680 N N . THR A 1 83 ? -9.340 -2.687 8.930 1.00 94.44 83 THR A N 1
ATOM 681 C CA . THR A 1 83 ? -9.629 -3.759 7.974 1.00 94.44 83 THR A CA 1
ATOM 682 C C . THR A 1 83 ? -10.667 -3.247 6.980 1.00 94.44 83 THR A C 1
ATOM 684 O O . THR A 1 83 ? -11.702 -2.740 7.414 1.00 94.44 83 THR A O 1
ATOM 687 N N . PRO A 1 84 ? -10.420 -3.347 5.664 1.00 96.19 84 PRO A N 1
ATOM 688 C CA . PRO A 1 84 ? -11.408 -2.983 4.665 1.00 96.19 84 PRO A CA 1
ATOM 689 C C . PRO A 1 84 ? -12.497 -4.049 4.555 1.00 96.19 84 PRO A C 1
ATOM 691 O O . PRO A 1 84 ? -12.220 -5.239 4.673 1.00 96.19 84 PRO A O 1
ATOM 694 N N . ASP A 1 85 ? -13.704 -3.639 4.177 1.00 96.69 85 ASP A N 1
ATOM 695 C CA . ASP A 1 85 ? -14.718 -4.567 3.661 1.00 96.69 85 ASP A CA 1
ATOM 696 C C . ASP A 1 85 ? -14.428 -4.958 2.200 1.00 96.69 85 ASP A C 1
ATOM 698 O O . ASP A 1 85 ? -14.645 -6.097 1.774 1.00 96.69 85 ASP A O 1
ATOM 702 N N . ILE A 1 86 ? -13.932 -3.991 1.419 1.00 96.81 86 ILE A N 1
ATOM 703 C CA . ILE A 1 86 ? -13.676 -4.111 -0.018 1.00 96.81 86 ILE A CA 1
ATOM 704 C C . ILE A 1 86 ? -12.317 -3.499 -0.352 1.00 96.81 86 ILE A C 1
ATOM 706 O O . ILE A 1 86 ? -11.993 -2.398 0.090 1.00 96.81 86 ILE A O 1
ATOM 710 N N . ILE A 1 87 ? -11.562 -4.178 -1.210 1.00 97.06 87 ILE A N 1
ATOM 711 C CA . ILE A 1 87 ? -10.376 -3.631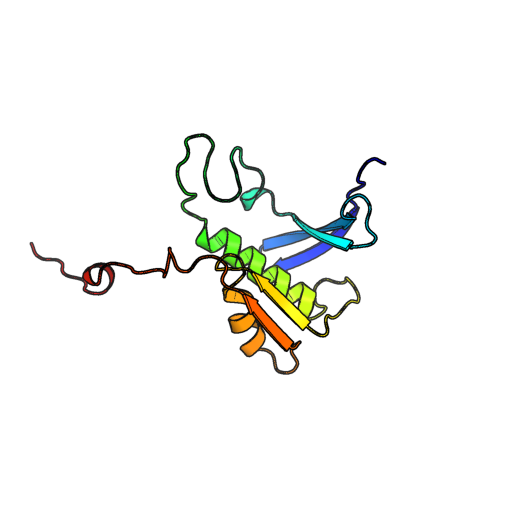 -1.865 1.00 97.06 87 ILE A CA 1
ATOM 712 C C . ILE A 1 87 ? -10.669 -3.442 -3.345 1.00 97.06 87 ILE A C 1
ATOM 714 O O . ILE A 1 87 ? -11.065 -4.382 -4.036 1.00 97.06 87 ILE A O 1
ATOM 718 N N . HIS A 1 88 ? -10.425 -2.231 -3.839 1.00 97.25 88 HIS A N 1
ATOM 719 C CA . HIS A 1 88 ? -10.529 -1.900 -5.254 1.00 97.25 88 HIS A CA 1
ATOM 720 C C . HIS A 1 88 ? -9.138 -1.734 -5.864 1.00 97.25 88 HIS A C 1
ATOM 722 O O . HIS A 1 88 ? -8.430 -0.759 -5.624 1.00 97.25 88 HIS A O 1
ATOM 728 N N . CYS A 1 89 ? -8.754 -2.716 -6.662 1.00 96.06 89 CYS A N 1
ATOM 729 C CA . CYS A 1 89 ? -7.500 -2.772 -7.386 1.00 96.06 89 CYS A CA 1
ATOM 730 C C . CYS A 1 89 ? -7.660 -2.126 -8.772 1.00 96.06 89 CYS A C 1
ATOM 732 O O . CYS A 1 89 ? -8.590 -2.444 -9.517 1.00 96.06 89 CYS A O 1
ATOM 734 N N . ASN A 1 90 ? -6.739 -1.227 -9.110 1.00 94.00 90 ASN A N 1
ATOM 735 C CA . ASN A 1 90 ? -6.677 -0.516 -10.381 1.00 94.00 90 ASN A CA 1
ATOM 736 C C . ASN A 1 90 ? -5.454 -0.984 -11.181 1.00 94.00 90 ASN A C 1
ATOM 738 O O . ASN A 1 90 ? -4.321 -0.847 -10.712 1.00 94.00 90 ASN A O 1
ATOM 742 N N . ASP A 1 91 ? -5.709 -1.527 -12.371 1.00 89.50 91 ASP A N 1
ATOM 743 C CA . ASP A 1 91 ? -4.728 -1.971 -13.364 1.00 89.50 91 ASP A CA 1
ATOM 744 C C . ASP A 1 91 ? -3.655 -2.957 -12.861 1.00 89.50 91 ASP A C 1
ATOM 746 O O . ASP A 1 91 ? -3.709 -3.519 -11.763 1.00 89.50 91 ASP A O 1
ATOM 750 N N . TRP A 1 92 ? -2.684 -3.235 -13.732 1.00 89.12 92 TRP A N 1
ATOM 751 C CA . TRP A 1 92 ? -1.625 -4.219 -13.532 1.00 89.12 92 TRP A CA 1
ATOM 752 C C . TRP A 1 92 ? -0.747 -3.922 -12.307 1.00 89.12 92 TRP A C 1
ATOM 754 O O . TRP A 1 92 ? -0.289 -4.861 -11.660 1.00 89.12 92 TRP A O 1
ATOM 764 N N . GLN A 1 93 ? -0.583 -2.651 -11.929 1.00 90.62 93 GLN A N 1
ATOM 765 C CA . GLN A 1 93 ? 0.191 -2.200 -10.765 1.00 90.62 93 GLN A CA 1
ATOM 766 C C . GLN A 1 93 ? -0.319 -2.809 -9.452 1.00 90.62 93 GLN A C 1
ATOM 768 O O . GLN A 1 93 ? 0.453 -2.997 -8.515 1.00 90.62 93 GLN A O 1
ATOM 773 N N . SER A 1 94 ? -1.620 -3.115 -9.385 1.00 92.94 94 SER A N 1
ATOM 774 C CA . SER A 1 94 ? -2.271 -3.751 -8.233 1.00 92.94 94 SER A CA 1
ATOM 775 C C . SER A 1 94 ? -2.848 -5.136 -8.555 1.00 92.94 94 SER A C 1
ATOM 777 O O . SER A 1 94 ? -3.510 -5.750 -7.716 1.00 92.94 94 SER A O 1
ATOM 779 N N . GLY A 1 95 ? -2.577 -5.661 -9.755 1.00 92.06 95 GLY A N 1
ATOM 780 C CA . GLY A 1 95 ? -3.160 -6.904 -10.267 1.00 92.06 95 GLY A CA 1
ATOM 781 C C . GLY A 1 95 ? -2.787 -8.156 -9.481 1.00 92.06 95 GLY A C 1
ATOM 782 O O . GLY A 1 95 ? -3.509 -9.149 -9.531 1.00 92.06 95 GLY A O 1
ATOM 783 N N . LEU A 1 96 ? -1.701 -8.110 -8.705 1.00 94.62 96 LEU A N 1
ATOM 784 C CA . LEU A 1 96 ? -1.291 -9.228 -7.862 1.00 94.62 96 LEU A CA 1
ATOM 785 C C . LEU A 1 96 ? -2.095 -9.299 -6.546 1.00 94.62 96 LEU A C 1
ATOM 787 O O . LEU A 1 96 ? -2.217 -10.380 -5.975 1.00 94.62 96 LEU A O 1
ATOM 791 N N . VAL A 1 97 ? -2.702 -8.199 -6.079 1.00 97.06 97 VAL A N 1
ATOM 792 C CA . VAL A 1 97 ? -3.421 -8.150 -4.788 1.00 97.06 97 VAL A CA 1
ATOM 793 C C . VAL A 1 97 ? -4.561 -9.178 -4.697 1.00 97.06 97 VAL A C 1
ATOM 795 O O . VAL A 1 97 ? -4.575 -9.939 -3.726 1.00 97.06 97 VAL A O 1
ATOM 798 N N . PRO A 1 98 ? -5.485 -9.298 -5.677 1.00 95.69 98 PRO A N 1
ATOM 799 C CA . PRO A 1 98 ? -6.568 -10.279 -5.585 1.00 95.69 98 PRO A CA 1
ATOM 800 C C . PRO A 1 98 ? -6.060 -11.725 -5.565 1.00 95.69 98 PRO A C 1
ATOM 802 O O . PRO A 1 98 ? -6.605 -12.561 -4.844 1.00 95.69 98 PRO A O 1
ATOM 805 N N . ALA A 1 99 ? -4.995 -12.016 -6.321 1.00 95.25 99 ALA A N 1
ATOM 806 C CA . ALA A 1 99 ? -4.382 -13.340 -6.355 1.00 95.25 99 ALA A CA 1
ATOM 807 C C . ALA A 1 99 ? -3.756 -13.700 -5.001 1.00 95.25 99 ALA A C 1
ATOM 809 O O . ALA A 1 99 ? -3.963 -14.804 -4.506 1.00 95.25 99 ALA A O 1
ATOM 810 N N . LEU A 1 100 ? -3.055 -12.762 -4.361 1.00 96.25 100 LEU A N 1
ATOM 811 C CA . LEU A 1 100 ? -2.476 -12.980 -3.035 1.00 96.25 100 LEU A CA 1
ATOM 812 C C . LEU A 1 100 ? -3.543 -13.163 -1.957 1.00 96.25 100 LEU A C 1
ATOM 814 O O . LEU A 1 100 ? -3.440 -14.088 -1.159 1.00 96.25 100 LEU A O 1
ATOM 818 N N . LEU A 1 101 ? -4.597 -12.344 -1.971 1.00 96.38 101 LEU A N 1
ATOM 819 C CA . LEU A 1 101 ? -5.699 -12.476 -1.016 1.00 96.38 101 LEU A CA 1
ATOM 820 C C . LEU A 1 101 ? -6.460 -13.784 -1.179 1.00 96.38 101 LEU A C 1
ATOM 822 O O . LEU A 1 101 ? -7.005 -14.279 -0.202 1.00 96.38 101 LEU A O 1
ATOM 826 N N . SER A 1 102 ? -6.503 -14.365 -2.381 1.00 95.69 102 SER A N 1
ATOM 827 C CA . SER A 1 102 ? -7.168 -15.656 -2.602 1.00 95.69 102 SER A CA 1
ATOM 828 C C . SER A 1 102 ? -6.558 -16.811 -1.796 1.00 95.69 102 SER A C 1
ATOM 830 O O . SER A 1 102 ? -7.220 -17.829 -1.609 1.00 95.69 102 SER A O 1
ATOM 832 N N . LEU A 1 103 ? -5.328 -16.639 -1.297 1.00 95.25 103 LEU A N 1
ATOM 833 C CA . LEU A 1 103 ? -4.631 -17.597 -0.438 1.00 95.25 103 LEU A CA 1
ATOM 834 C C . LEU A 1 103 ? -5.012 -17.458 1.048 1.00 95.25 103 LEU A C 1
ATOM 836 O O . LEU A 1 103 ? -4.665 -18.322 1.849 1.00 95.25 103 LEU A O 1
ATOM 840 N N . GLU A 1 104 ? -5.708 -16.384 1.424 1.00 95.12 104 GLU A N 1
ATOM 841 C CA . GLU A 1 104 ? -6.102 -16.092 2.800 1.00 95.12 104 GLU A CA 1
ATOM 842 C C . GLU A 1 104 ? -7.481 -16.683 3.121 1.00 95.12 104 GLU A C 1
ATOM 844 O O . GLU A 1 104 ? -8.421 -16.592 2.329 1.00 95.12 104 GLU A O 1
ATOM 849 N N . ALA A 1 105 ? -7.628 -17.260 4.317 1.00 91.50 105 ALA A N 1
ATOM 850 C CA . ALA A 1 105 ? -8.871 -17.922 4.726 1.00 91.50 105 ALA A CA 1
ATOM 851 C C . ALA A 1 105 ? -10.037 -16.941 4.957 1.00 91.50 105 ALA A C 1
ATOM 853 O O . ALA A 1 105 ? -11.187 -17.265 4.670 1.00 91.50 105 ALA A O 1
ATOM 854 N N . SER A 1 106 ? -9.742 -15.745 5.474 1.00 93.19 106 SER A N 1
ATOM 855 C CA . SER A 1 106 ? -10.720 -14.687 5.744 1.00 93.19 106 SER A CA 1
ATOM 856 C C . SER A 1 106 ? -10.233 -13.393 5.113 1.00 93.19 106 SER A C 1
ATOM 858 O O . SER A 1 106 ? -9.399 -12.703 5.692 1.00 93.19 106 SER A O 1
ATOM 860 N N . ARG A 1 107 ? -10.740 -13.082 3.920 1.00 93.69 107 ARG A N 1
ATOM 861 C CA . ARG A 1 107 ? -10.286 -11.955 3.099 1.00 93.69 107 ARG A CA 1
ATOM 862 C C . ARG A 1 107 ? -11.417 -10.963 2.815 1.00 93.69 107 ARG A C 1
ATOM 864 O O . ARG A 1 107 ? -12.566 -11.395 2.691 1.00 93.69 107 ARG A O 1
ATOM 871 N N . PRO A 1 108 ? -11.104 -9.672 2.625 1.00 95.31 108 PRO A N 1
ATOM 872 C CA . PRO A 1 108 ? -12.067 -8.708 2.107 1.00 95.31 108 PRO A CA 1
ATOM 873 C C . PRO A 1 108 ? -12.510 -9.056 0.682 1.00 95.31 108 PRO A C 1
ATOM 875 O O . PRO A 1 108 ? -11.818 -9.764 -0.065 1.00 95.31 108 PRO A O 1
ATOM 878 N N . ALA A 1 109 ? -13.664 -8.525 0.281 1.00 96.31 109 ALA A N 1
ATOM 879 C CA . ALA A 1 109 ? -14.107 -8.615 -1.103 1.00 96.31 109 ALA A CA 1
ATOM 880 C C . ALA A 1 109 ? -13.171 -7.805 -2.018 1.00 96.31 109 ALA A C 1
ATOM 882 O O . ALA A 1 109 ? -12.574 -6.811 -1.609 1.00 96.31 109 ALA A O 1
ATOM 883 N N . THR A 1 110 ? -13.030 -8.228 -3.273 1.00 96.12 110 THR A N 1
ATOM 884 C CA . THR A 1 110 ? -12.084 -7.623 -4.224 1.00 96.12 110 THR A CA 1
ATOM 885 C C . THR A 1 110 ? -12.801 -7.161 -5.484 1.00 96.12 110 THR A C 1
ATOM 887 O O . THR A 1 110 ? -13.492 -7.956 -6.121 1.00 96.12 110 THR A O 1
ATOM 890 N N . VAL A 1 111 ? -12.582 -5.908 -5.875 1.00 96.31 111 VAL A N 1
ATOM 891 C CA . VAL A 1 111 ? -12.982 -5.335 -7.166 1.00 96.31 111 VAL A CA 1
ATOM 892 C C . VAL A 1 111 ? -11.714 -5.062 -7.962 1.00 96.31 111 VAL A C 1
ATOM 894 O O . VAL A 1 111 ? -10.776 -4.472 -7.437 1.00 96.31 111 VAL A O 1
ATOM 897 N N . PHE A 1 112 ? -11.671 -5.483 -9.222 1.00 93.94 112 PHE A N 1
ATOM 898 C CA . PHE A 1 112 ? -10.542 -5.221 -10.111 1.00 93.94 112 PHE A CA 1
ATOM 899 C C . PHE A 1 112 ? -11.024 -4.428 -11.322 1.00 93.94 112 PHE A C 1
ATOM 901 O O . PHE A 1 112 ? -11.953 -4.853 -12.009 1.00 93.94 112 PHE A O 1
ATOM 908 N N . THR A 1 113 ? -10.405 -3.279 -11.582 1.00 91.12 113 THR A N 1
ATOM 909 C CA . THR A 1 113 ? -10.687 -2.457 -12.763 1.00 91.12 113 THR A CA 1
ATOM 910 C C . THR A 1 113 ? -9.447 -2.36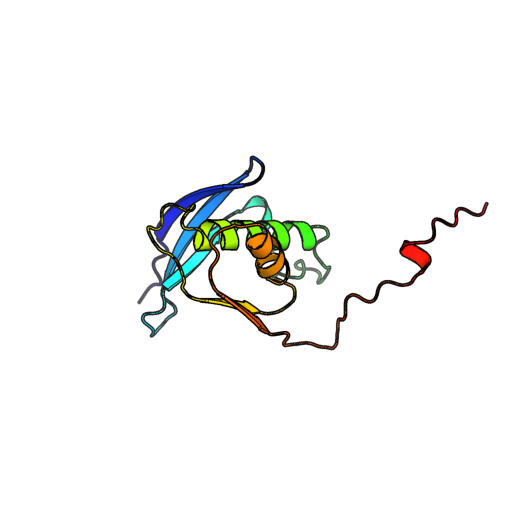6 -13.630 1.00 91.12 113 THR A C 1
ATOM 912 O O . THR A 1 113 ? -8.389 -1.955 -13.165 1.00 91.12 113 THR A O 1
ATOM 915 N N . ILE A 1 114 ? -9.610 -2.731 -14.900 1.00 85.69 114 ILE A N 1
ATOM 916 C CA . ILE A 1 114 ? -8.601 -2.570 -15.944 1.00 85.69 114 ILE A CA 1
ATOM 917 C C . ILE A 1 114 ? -8.991 -1.329 -16.741 1.00 85.69 114 ILE A C 1
ATOM 919 O O . ILE A 1 114 ? -10.034 -1.325 -17.396 1.00 85.69 114 ILE A O 1
ATOM 923 N N . HIS A 1 115 ? -8.178 -0.281 -16.681 1.00 75.19 115 HIS A N 1
ATOM 924 C CA . HIS A 1 115 ? -8.403 0.966 -17.410 1.00 75.19 115 HIS A CA 1
ATOM 925 C C . HIS A 1 115 ? -7.767 0.939 -18.801 1.00 75.19 115 HIS A C 1
ATOM 927 O O . HIS A 1 115 ? -8.122 1.761 -19.644 1.00 75.19 115 HIS A O 1
ATOM 933 N N . ASN A 1 116 ? -6.872 -0.017 -19.086 1.00 64.62 116 ASN A N 1
ATOM 934 C CA . ASN A 1 116 ? -6.200 -0.089 -20.381 1.00 64.62 116 ASN A CA 1
ATOM 935 C C . ASN A 1 116 ? -6.131 -1.515 -20.966 1.00 64.62 116 ASN A C 1
ATOM 937 O O . ASN A 1 116 ? -5.278 -2.320 -20.605 1.00 64.62 116 ASN A O 1
ATOM 941 N N . MET A 1 117 ? -7.002 -1.815 -21.937 1.00 53.03 117 MET A N 1
ATOM 942 C CA . MET A 1 117 ? -6.945 -3.049 -22.744 1.00 53.03 117 MET A CA 1
ATOM 943 C C . MET A 1 117 ? -5.803 -3.052 -23.787 1.00 53.03 117 MET A C 1
ATOM 945 O O . MET A 1 117 ? -5.648 -4.041 -24.499 1.00 53.03 117 MET A O 1
ATOM 949 N N . ALA A 1 118 ? -5.002 -1.982 -23.901 1.00 49.47 118 ALA A N 1
ATOM 950 C CA . ALA A 1 118 ? -3.961 -1.866 -24.931 1.00 49.47 118 ALA A CA 1
ATOM 951 C C . ALA A 1 118 ? -2.641 -2.604 -24.613 1.00 49.47 118 ALA A C 1
ATOM 953 O O . ALA A 1 118 ? -1.838 -2.805 -25.518 1.00 49.47 118 ALA A O 1
ATOM 954 N N . TYR A 1 119 ? -2.418 -3.051 -23.369 1.00 50.72 119 TYR A N 1
ATOM 955 C CA . TYR A 1 119 ? -1.227 -3.821 -22.971 1.00 50.72 119 TYR A CA 1
ATOM 956 C C . TYR A 1 119 ? -1.626 -5.122 -22.258 1.00 50.72 119 TYR A C 1
ATOM 958 O O . TYR A 1 119 ? -1.519 -5.254 -21.044 1.00 50.72 119 TYR A O 1
ATOM 966 N N . GLN A 1 120 ? -2.082 -6.114 -23.023 1.00 46.97 120 GLN A N 1
ATOM 967 C CA . GLN A 1 120 ? -2.482 -7.446 -22.537 1.00 46.97 120 GLN A CA 1
ATOM 968 C C . GLN A 1 120 ? -1.310 -8.373 -22.141 1.00 46.97 120 GLN A C 1
ATOM 970 O O . GLN A 1 120 ? -1.483 -9.586 -22.133 1.00 46.97 120 GLN A O 1
ATOM 975 N N . GLY A 1 121 ? -0.112 -7.856 -21.833 1.00 49.12 121 GLY A N 1
ATOM 976 C CA . GLY A 1 121 ? 1.031 -8.716 -21.480 1.00 49.12 121 GLY A CA 1
ATOM 977 C C . GLY A 1 121 ? 1.303 -9.815 -22.521 1.00 49.12 121 GLY A C 1
ATOM 978 O O . GLY A 1 121 ? 1.640 -10.941 -22.162 1.00 49.12 121 GLY A O 1
ATOM 979 N N . ILE A 1 122 ? 1.084 -9.516 -23.807 1.00 55.03 122 ILE A N 1
ATOM 980 C CA . ILE A 1 122 ? 1.314 -10.462 -24.900 1.00 55.03 122 ILE A CA 1
ATOM 981 C C . ILE A 1 122 ? 2.823 -10.517 -25.138 1.00 55.03 122 ILE A C 1
ATOM 983 O O . ILE A 1 122 ? 3.390 -9.649 -25.799 1.00 55.03 122 ILE A O 1
ATOM 987 N N . PHE A 1 123 ? 3.473 -11.529 -24.570 1.00 56.28 123 PHE A N 1
ATOM 988 C CA . PHE A 1 123 ? 4.848 -11.878 -24.907 1.00 56.28 123 PHE A CA 1
ATOM 989 C C . PHE A 1 123 ? 4.858 -12.722 -26.192 1.00 56.28 123 PHE A C 1
ATOM 991 O O . PHE A 1 123 ? 3.967 -13.558 -26.373 1.00 56.28 123 PHE A O 1
ATOM 998 N N . PRO A 1 124 ? 5.842 -12.539 -27.091 1.00 49.38 124 PRO A N 1
ATOM 999 C CA . PRO A 1 124 ? 6.039 -13.443 -28.217 1.00 49.38 124 PRO A CA 1
ATOM 1000 C C . PRO A 1 124 ? 6.213 -14.892 -27.718 1.00 49.38 124 PRO A C 1
ATOM 1002 O O . PRO A 1 124 ? 6.911 -15.094 -26.720 1.00 49.38 124 PRO A O 1
ATOM 1005 N N . PRO A 1 125 ? 5.634 -15.903 -28.397 1.00 57.06 125 PRO A N 1
ATOM 1006 C CA . PRO A 1 125 ? 5.749 -17.318 -28.012 1.00 57.06 125 PRO A CA 1
ATOM 1007 C C . PRO A 1 125 ? 7.197 -17.804 -27.845 1.00 57.06 125 PRO A C 1
ATOM 1009 O O . PRO A 1 125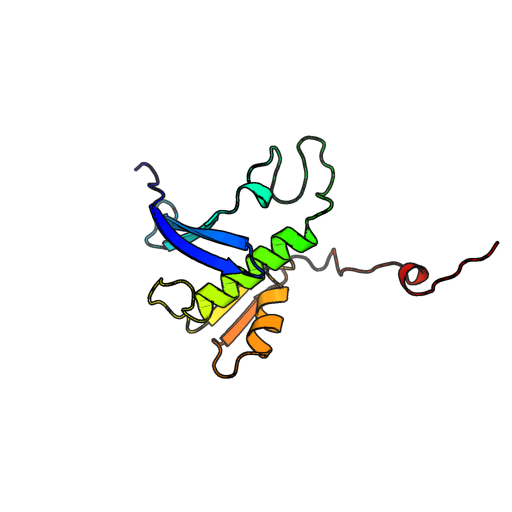 ? 7.469 -18.729 -27.078 1.00 57.06 125 PRO A O 1
ATOM 1012 N N . ASP A 1 126 ? 8.127 -17.142 -28.530 1.00 57.81 126 ASP A N 1
ATOM 1013 C CA . ASP A 1 126 ? 9.545 -17.485 -28.607 1.00 57.81 126 ASP A CA 1
ATOM 1014 C C . ASP A 1 126 ? 10.264 -17.385 -27.250 1.00 57.81 126 ASP A C 1
ATOM 1016 O O . ASP A 1 126 ? 11.299 -18.016 -27.052 1.00 57.81 126 ASP A O 1
ATOM 1020 N N . LEU A 1 127 ? 9.699 -16.647 -26.285 1.00 55.75 127 LEU A N 1
ATOM 1021 C CA . LEU A 1 127 ? 10.226 -16.552 -24.918 1.00 55.75 127 LEU A CA 1
ATOM 1022 C C . LEU A 1 127 ? 9.961 -17.818 -24.080 1.00 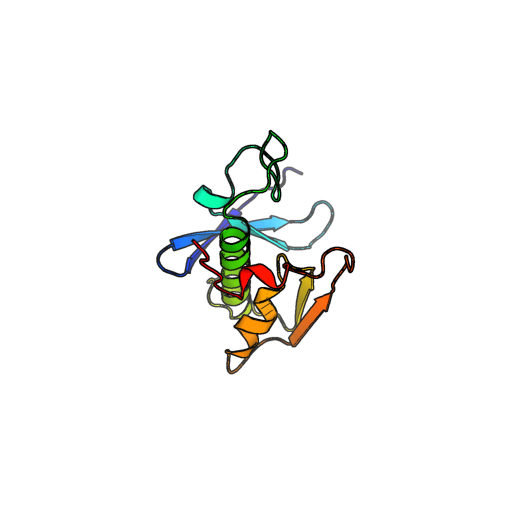55.75 127 LEU A C 1
ATOM 1024 O O . LEU A 1 127 ? 10.639 -18.035 -23.077 1.00 55.75 127 LEU A O 1
ATOM 1028 N N . CYS A 1 128 ? 9.012 -18.671 -24.487 1.00 50.53 128 CYS A N 1
ATOM 1029 C CA . CYS A 1 128 ? 8.690 -19.929 -23.800 1.00 50.53 128 CYS A CA 1
ATOM 1030 C C . CYS A 1 128 ? 9.236 -21.177 -24.504 1.00 50.53 128 CYS A C 1
ATOM 1032 O O . CYS A 1 128 ? 9.259 -22.252 -23.905 1.00 50.53 128 CYS A O 1
ATOM 1034 N N . THR A 1 129 ? 9.702 -21.068 -25.747 1.00 49.06 129 THR A N 1
ATOM 1035 C CA . THR A 1 129 ? 10.395 -22.167 -26.420 1.00 49.06 129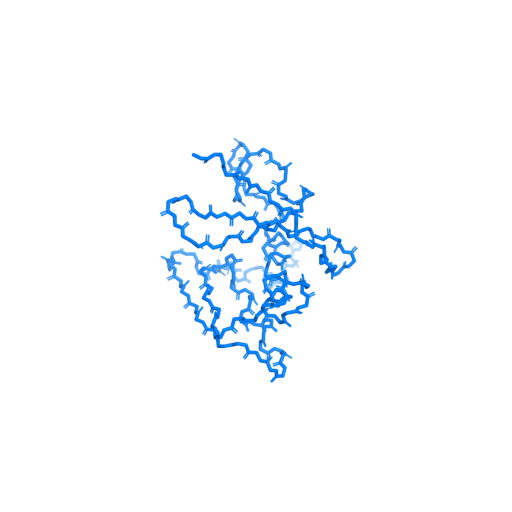 THR A CA 1
ATOM 1036 C C . THR A 1 129 ? 11.887 -21.905 -26.353 1.00 49.06 129 THR A C 1
ATOM 1038 O O . THR A 1 129 ? 12.417 -21.130 -27.144 1.00 49.06 129 THR A O 1
ATOM 1041 N N . GLY A 1 130 ? 12.568 -22.553 -25.405 1.00 51.16 130 GLY A N 1
ATOM 1042 C CA . GLY A 1 130 ? 14.024 -22.631 -25.393 1.00 51.16 130 GLY A CA 1
ATOM 1043 C C . GLY A 1 130 ? 14.511 -23.260 -26.693 1.00 51.16 130 GLY A C 1
ATOM 1044 O O . GLY A 1 130 ? 14.630 -24.476 -26.791 1.00 51.16 130 GLY A O 1
ATOM 1045 N N . ASN A 1 131 ? 14.752 -22.430 -27.700 1.00 42.88 131 ASN A N 1
ATOM 1046 C CA . ASN A 1 131 ? 15.321 -22.843 -28.965 1.00 42.88 131 ASN A CA 1
ATOM 1047 C C . ASN A 1 131 ? 16.747 -22.302 -29.005 1.00 42.88 131 ASN A C 1
ATOM 1049 O O . ASN A 1 131 ? 17.042 -21.261 -29.585 1.00 42.88 131 ASN A O 1
ATOM 1053 N N . THR A 1 132 ? 17.640 -23.011 -28.319 1.00 51.50 132 THR A N 1
ATOM 1054 C CA . THR A 1 132 ? 19.062 -22.964 -28.637 1.00 51.50 132 THR A CA 1
ATOM 1055 C C . THR A 1 132 ? 19.248 -23.720 -29.944 1.00 51.50 132 THR A C 1
ATOM 1057 O O . THR A 1 132 ? 19.279 -24.948 -29.932 1.00 51.50 132 THR A O 1
ATOM 1060 N N . ASN A 1 133 ? 19.373 -23.007 -31.058 1.00 43.81 133 ASN A N 1
ATOM 1061 C CA . ASN A 1 133 ? 20.012 -23.573 -32.236 1.00 43.81 133 ASN A CA 1
ATOM 1062 C C . ASN A 1 133 ? 21.282 -22.775 -32.526 1.00 43.81 133 ASN A C 1
ATOM 1064 O O . ASN A 1 133 ? 21.235 -21.583 -32.825 1.00 43.81 133 ASN A O 1
ATOM 1068 N N . SER A 1 134 ? 22.388 -23.491 -32.315 1.00 43.00 134 SER A N 1
ATOM 1069 C CA . SER A 1 134 ? 23.685 -23.400 -32.993 1.00 43.00 134 SER A CA 1
ATOM 1070 C C . SER A 1 134 ? 23.648 -22.818 -34.400 1.00 43.00 134 SER A C 1
ATOM 1072 O O . SER A 1 134 ? 22.742 -23.243 -35.155 1.00 43.00 134 SER A O 1
#